Protein AF-A0A8T3WEV8-F1 (afdb_monomer_lite)

Sequence (115 aa):
MATEKKLDETAFGAIVKEITAFGEMIRTHQDEKQAAMDEFDKERERYHVGKISKKALVSSVRKVNRELKRLDNLIRKDISNLVKTNNQAKGFALKQAPRSFKVAMSGISSSSRKK

Foldseek 3Di:
DDDQPDAPVVVLVVLVVLLVVLVVQLVVLVVVLVVLVVVLVVVVVCVVVVVDDPVVNVVSVVVSVVSNVVSVVSNVVSVVVSVVSVVVSVVSVVVNPDPDDPDPPDDDPPPPDDD

Structure (mmCIF, N/CA/C/O backbone):
data_AF-A0A8T3WEV8-F1
#
_entry.id   AF-A0A8T3WEV8-F1
#
loop_
_atom_site.group_PDB
_atom_site.id
_atom_site.type_symbol
_atom_site.label_atom_id
_atom_site.label_alt_id
_atom_site.label_comp_id
_atom_site.label_asym_id
_atom_site.label_entity_id
_atom_site.label_seq_id
_atom_site.pdbx_PDB_ins_code
_atom_site.Cartn_x
_atom_site.Cartn_y
_atom_site.Cartn_z
_atom_site.occupancy
_atom_site.B_iso_or_equiv
_atom_site.auth_seq_id
_atom_site.auth_comp_id
_atom_site.auth_asym_id
_atom_site.auth_atom_id
_atom_site.pdbx_PDB_model_num
ATOM 1 N N . MET A 1 1 ? 30.410 0.443 -41.098 1.00 38.81 1 MET A N 1
ATOM 2 C CA . MET A 1 1 ? 30.425 1.043 -39.749 1.00 38.81 1 MET A CA 1
ATOM 3 C C . MET A 1 1 ? 29.096 0.727 -39.090 1.00 38.81 1 MET A C 1
ATOM 5 O O . MET A 1 1 ? 28.071 1.048 -39.676 1.00 38.81 1 MET A O 1
ATOM 9 N N . ALA A 1 2 ? 29.094 0.006 -37.969 1.00 42.91 2 ALA A N 1
ATOM 10 C CA . ALA A 1 2 ? 27.865 -0.244 -37.224 1.00 42.91 2 ALA A CA 1
ATOM 11 C C . ALA A 1 2 ? 27.454 1.072 -36.556 1.00 42.91 2 ALA A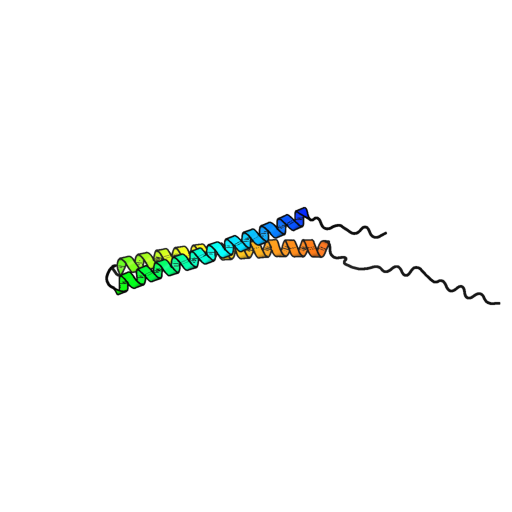 C 1
ATOM 13 O O . ALA A 1 2 ? 28.196 1.603 -35.737 1.00 42.91 2 ALA A O 1
ATOM 14 N N . THR A 1 3 ? 26.317 1.637 -36.951 1.00 50.53 3 THR A N 1
ATOM 15 C CA . THR A 1 3 ? 25.705 2.742 -36.220 1.00 50.53 3 THR A CA 1
ATOM 16 C C . THR A 1 3 ? 25.215 2.186 -34.890 1.00 50.53 3 THR A C 1
ATOM 18 O O . THR A 1 3 ? 24.227 1.453 -34.837 1.00 50.53 3 THR A O 1
ATOM 21 N N . GLU A 1 4 ? 25.946 2.474 -33.813 1.00 56.78 4 GLU A N 1
ATOM 22 C CA . GLU A 1 4 ? 25.479 2.211 -32.455 1.00 56.78 4 GLU A CA 1
ATOM 23 C C . GLU A 1 4 ? 24.113 2.882 -32.286 1.00 56.78 4 GLU A C 1
ATOM 25 O O . GLU A 1 4 ? 23.984 4.106 -32.370 1.00 56.78 4 GLU A O 1
ATOM 30 N N . LYS A 1 5 ? 23.059 2.080 -32.100 1.00 59.03 5 LYS A N 1
ATOM 31 C CA . LYS A 1 5 ? 21.760 2.612 -31.693 1.00 59.03 5 LYS A CA 1
ATOM 32 C C . LYS A 1 5 ? 21.929 3.157 -30.280 1.00 59.03 5 LYS A C 1
ATOM 34 O O . LYS A 1 5 ? 21.949 2.382 -29.329 1.00 59.03 5 LYS A O 1
ATOM 39 N N . LYS A 1 6 ? 22.077 4.477 -30.161 1.00 65.00 6 LYS A N 1
ATOM 40 C CA . LYS A 1 6 ? 22.070 5.160 -28.867 1.00 65.00 6 LYS A CA 1
ATOM 41 C C . LYS A 1 6 ? 20.738 4.895 -28.163 1.00 65.00 6 LYS A C 1
ATOM 43 O O . LYS A 1 6 ? 19.683 4.900 -28.801 1.00 65.00 6 LYS A O 1
ATOM 48 N N . LEU A 1 7 ? 20.820 4.619 -26.866 1.00 68.88 7 LEU A N 1
ATOM 49 C CA . LEU A 1 7 ? 19.670 4.426 -25.992 1.00 68.88 7 LEU A CA 1
ATOM 50 C C . LEU A 1 7 ? 18.842 5.718 -25.971 1.00 68.88 7 LEU A C 1
ATOM 52 O O . LEU A 1 7 ? 19.396 6.806 -25.835 1.00 68.88 7 LEU A O 1
ATOM 56 N N . ASP A 1 8 ? 17.522 5.613 -26.126 1.00 81.00 8 ASP A N 1
ATOM 57 C CA . ASP A 1 8 ? 16.631 6.749 -25.871 1.00 81.00 8 ASP A CA 1
ATOM 58 C C . ASP A 1 8 ? 16.517 6.956 -24.352 1.00 81.00 8 ASP A C 1
ATOM 60 O O . ASP A 1 8 ? 15.715 6.328 -23.655 1.00 81.00 8 ASP A O 1
ATOM 64 N N . GLU A 1 9 ? 17.404 7.808 -23.841 1.00 79.94 9 GLU A N 1
ATOM 65 C CA . GLU A 1 9 ? 17.562 8.128 -22.419 1.00 79.94 9 GLU A CA 1
ATOM 66 C C . GLU A 1 9 ? 16.312 8.775 -21.822 1.00 79.94 9 GLU A C 1
ATOM 68 O O . GLU A 1 9 ? 16.023 8.586 -20.640 1.00 79.94 9 GLU A O 1
ATOM 73 N N . THR A 1 10 ? 15.530 9.489 -22.636 1.00 85.38 10 THR A N 1
ATOM 74 C CA . THR A 1 10 ? 14.315 10.167 -22.173 1.00 85.38 10 THR A CA 1
ATOM 75 C C . THR A 1 10 ? 13.209 9.149 -21.930 1.00 85.38 10 THR A C 1
ATOM 77 O O . THR A 1 10 ? 12.593 9.145 -20.860 1.00 85.38 10 THR A O 1
ATOM 80 N N . ALA A 1 11 ? 13.001 8.235 -22.883 1.00 82.94 11 ALA A N 1
ATOM 81 C CA . ALA A 1 11 ? 12.047 7.142 -22.731 1.00 82.94 11 ALA A CA 1
ATOM 82 C C . AL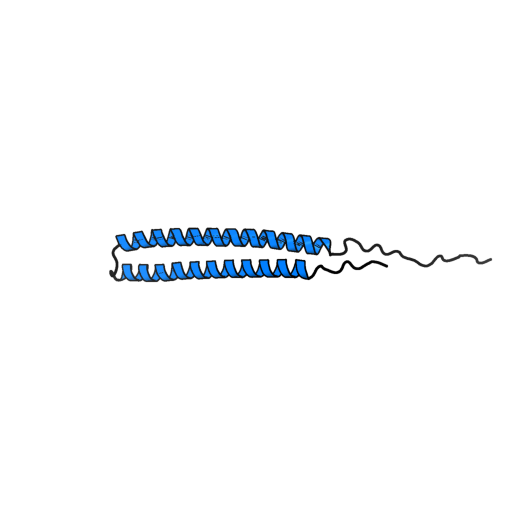A A 1 11 ? 12.430 6.212 -21.569 1.00 82.94 11 ALA A C 1
ATOM 84 O O . ALA A 1 11 ? 11.573 5.830 -20.771 1.00 82.94 11 ALA A O 1
ATOM 85 N N . PHE A 1 12 ? 13.718 5.888 -21.421 1.00 83.06 12 PHE A N 1
ATOM 86 C CA . PHE A 1 12 ? 14.192 5.081 -20.298 1.00 83.06 12 PHE A CA 1
ATOM 87 C C . PHE A 1 12 ? 14.013 5.796 -18.951 1.00 83.06 12 PHE A C 1
ATOM 89 O O . PHE A 1 12 ? 13.519 5.200 -17.993 1.00 83.06 12 PHE A O 1
ATOM 96 N N . GLY A 1 13 ? 14.347 7.087 -18.882 1.00 87.00 13 GLY A N 1
ATOM 97 C CA . GLY A 1 13 ? 14.170 7.898 -17.681 1.00 87.00 13 GLY A CA 1
ATOM 98 C C . GLY A 1 13 ? 12.710 7.998 -17.232 1.00 87.00 13 GLY A C 1
ATOM 99 O O . GLY A 1 13 ? 12.440 7.958 -16.032 1.00 87.00 13 GLY A O 1
ATOM 100 N N . ALA A 1 14 ? 11.760 8.072 -18.169 1.00 89.25 14 ALA A N 1
ATOM 101 C CA . ALA A 1 14 ? 10.330 8.048 -17.856 1.00 89.25 14 ALA A CA 1
ATOM 102 C C . ALA A 1 14 ? 9.903 6.717 -17.212 1.00 89.25 14 ALA A C 1
ATOM 104 O O . ALA A 1 14 ? 9.251 6.720 -16.170 1.00 89.25 14 ALA A O 1
ATOM 105 N N . ILE A 1 15 ? 10.350 5.588 -17.771 1.00 88.94 15 ILE A N 1
ATOM 106 C CA . ILE A 1 15 ? 10.060 4.247 -17.241 1.00 88.94 15 ILE A CA 1
ATOM 107 C C . ILE A 1 15 ? 10.616 4.081 -15.819 1.00 88.94 15 ILE A C 1
ATOM 109 O O . ILE A 1 15 ? 9.932 3.555 -14.943 1.00 88.94 15 ILE A O 1
ATOM 113 N N . VAL A 1 16 ? 11.844 4.545 -15.565 1.00 89.81 16 VAL A N 1
ATOM 114 C CA . VAL A 1 16 ? 12.452 4.478 -14.225 1.00 89.81 16 VAL A CA 1
ATOM 115 C C . VAL A 1 16 ? 11.667 5.324 -13.222 1.00 89.81 16 VAL A C 1
ATOM 117 O O . VAL A 1 16 ? 11.400 4.858 -12.117 1.00 89.81 16 VAL A O 1
ATOM 120 N N . LYS A 1 17 ? 11.242 6.535 -13.606 1.00 94.25 17 LYS A N 1
ATOM 121 C CA . LYS A 1 17 ? 10.405 7.392 -12.751 1.00 94.25 17 LYS A CA 1
ATOM 122 C C . LYS A 1 17 ? 9.076 6.729 -12.396 1.00 94.25 17 LYS A C 1
ATOM 124 O O . LYS A 1 17 ? 8.679 6.775 -11.237 1.00 94.25 17 LYS A O 1
ATOM 129 N N . GLU A 1 18 ? 8.414 6.090 -13.359 1.00 93.00 18 GLU A N 1
ATOM 130 C CA . GLU A 1 18 ? 7.172 5.352 -13.101 1.00 93.00 18 GLU A CA 1
ATOM 131 C C . GLU A 1 18 ? 7.384 4.170 -12.148 1.00 93.00 18 GLU A C 1
ATOM 133 O O . GLU A 1 18 ? 6.585 3.963 -11.237 1.00 93.00 18 GLU A O 1
ATOM 138 N N . ILE A 1 19 ? 8.476 3.415 -12.314 1.00 92.81 19 ILE A N 1
ATOM 139 C CA . ILE A 1 19 ? 8.841 2.319 -11.405 1.00 92.81 19 ILE A CA 1
ATOM 140 C C . ILE A 1 19 ? 9.019 2.838 -9.974 1.00 92.81 19 ILE A C 1
ATOM 142 O O . ILE A 1 19 ? 8.458 2.254 -9.044 1.00 92.81 19 ILE A O 1
ATOM 146 N N . THR A 1 20 ? 9.759 3.936 -9.799 1.00 94.62 20 THR A N 1
ATOM 147 C CA . THR A 1 20 ? 9.957 4.563 -8.485 1.00 94.62 20 THR A CA 1
ATOM 148 C C . THR A 1 20 ? 8.631 5.019 -7.887 1.00 94.62 20 THR A C 1
ATOM 150 O O . THR A 1 20 ? 8.344 4.679 -6.743 1.00 94.62 20 THR A O 1
ATOM 153 N N . ALA A 1 21 ? 7.785 5.694 -8.672 1.00 95.94 21 ALA A N 1
ATOM 154 C CA . ALA A 1 21 ? 6.481 6.163 -8.214 1.00 95.94 21 ALA A CA 1
ATOM 155 C C . ALA A 1 21 ? 5.586 5.006 -7.736 1.00 95.94 21 ALA A C 1
ATOM 157 O O . ALA A 1 21 ? 5.000 5.086 -6.659 1.00 95.94 21 ALA A O 1
ATOM 158 N N . PHE A 1 22 ? 5.512 3.893 -8.477 1.00 94.62 22 PHE A N 1
ATOM 159 C CA . PHE A 1 22 ? 4.759 2.721 -8.013 1.00 94.62 22 PHE A CA 1
ATOM 160 C C . PHE A 1 22 ? 5.362 2.101 -6.748 1.00 94.62 22 PHE A C 1
ATOM 162 O O . PHE A 1 22 ? 4.615 1.664 -5.874 1.00 94.62 22 PHE A O 1
ATOM 169 N N . GLY A 1 23 ? 6.692 2.072 -6.625 1.00 94.38 23 GLY A N 1
ATOM 170 C CA . GLY A 1 23 ? 7.371 1.610 -5.414 1.00 94.38 23 GLY A CA 1
ATOM 171 C C . GLY A 1 23 ? 7.027 2.454 -4.183 1.00 94.38 23 GLY A C 1
ATOM 172 O O . GLY A 1 23 ? 6.728 1.902 -3.124 1.00 94.38 23 GLY A O 1
ATOM 173 N N . GLU A 1 24 ? 7.011 3.778 -4.335 1.00 96.81 24 GLU A N 1
ATOM 174 C CA . GLU A 1 24 ? 6.610 4.717 -3.282 1.00 96.81 24 GLU A CA 1
ATOM 175 C C . GLU A 1 24 ? 5.144 4.527 -2.888 1.00 96.81 24 GLU A C 1
ATOM 177 O O . GLU A 1 24 ? 4.858 4.372 -1.705 1.00 96.81 24 GLU A O 1
ATOM 182 N N . MET A 1 25 ? 4.230 4.421 -3.859 1.00 96.50 25 MET A N 1
ATOM 183 C CA . MET A 1 25 ? 2.807 4.169 -3.592 1.00 96.50 25 MET A CA 1
ATOM 184 C C . MET A 1 25 ? 2.580 2.859 -2.826 1.00 96.50 25 MET A C 1
ATOM 186 O O . MET A 1 25 ? 1.816 2.827 -1.862 1.00 96.50 25 MET A O 1
ATOM 190 N N . ILE A 1 26 ? 3.271 1.777 -3.211 1.00 96.94 26 ILE A N 1
ATOM 191 C CA . ILE A 1 26 ? 3.197 0.493 -2.497 1.00 96.94 26 ILE A CA 1
ATOM 192 C C . ILE A 1 26 ? 3.648 0.665 -1.047 1.00 96.94 26 ILE A C 1
ATOM 194 O O . ILE A 1 26 ? 2.970 0.176 -0.142 1.00 96.94 26 ILE A O 1
ATOM 198 N N . ARG A 1 27 ? 4.767 1.362 -0.822 1.00 97.69 27 ARG A N 1
ATOM 199 C CA . ARG A 1 27 ? 5.289 1.620 0.523 1.00 97.69 27 ARG A CA 1
ATOM 200 C C . ARG A 1 27 ? 4.306 2.444 1.352 1.00 97.69 27 ARG A C 1
ATOM 202 O O . ARG A 1 27 ? 3.979 2.039 2.460 1.00 97.69 27 ARG A O 1
ATOM 209 N N . THR A 1 28 ? 3.772 3.534 0.803 1.00 98.00 28 THR A N 1
ATOM 210 C CA . THR A 1 28 ? 2.780 4.373 1.488 1.00 98.00 28 THR A CA 1
ATOM 211 C C . THR A 1 28 ? 1.546 3.570 1.893 1.00 98.00 28 THR A C 1
ATOM 213 O O . THR A 1 28 ? 1.133 3.624 3.047 1.00 98.00 28 THR A O 1
ATOM 216 N N . HIS A 1 29 ? 0.991 2.751 0.997 1.00 97.31 29 HIS A N 1
ATOM 217 C CA . HIS A 1 29 ? -0.160 1.912 1.338 1.00 97.31 29 HIS A CA 1
ATOM 218 C C . HIS A 1 29 ? 0.169 0.836 2.393 1.00 97.31 29 HIS A C 1
ATOM 220 O O . HIS A 1 29 ? -0.708 0.447 3.167 1.00 97.31 29 HIS A O 1
ATOM 226 N N . GLN A 1 30 ? 1.410 0.334 2.443 1.00 97.12 30 GLN A N 1
ATOM 227 C CA . GLN A 1 30 ? 1.861 -0.573 3.506 1.00 97.12 30 GLN A CA 1
ATOM 228 C C . GLN A 1 30 ? 1.962 0.140 4.858 1.00 97.12 30 GLN A C 1
ATOM 230 O O . GLN A 1 30 ? 1.506 -0.412 5.860 1.00 97.12 30 GLN A O 1
ATOM 235 N N . ASP A 1 31 ? 2.483 1.367 4.878 1.00 97.75 31 ASP A N 1
ATOM 236 C CA . ASP A 1 31 ? 2.555 2.196 6.084 1.00 97.75 31 ASP A CA 1
ATOM 237 C C . ASP A 1 31 ? 1.141 2.524 6.605 1.00 97.75 31 ASP A C 1
ATOM 239 O O . ASP A 1 31 ? 0.863 2.373 7.795 1.00 97.75 31 ASP A O 1
ATOM 243 N N . GLU A 1 32 ? 0.201 2.866 5.714 1.00 97.19 32 GLU A N 1
ATOM 244 C CA . GLU A 1 32 ? -1.219 3.063 6.054 1.00 97.19 32 GLU A CA 1
ATOM 245 C C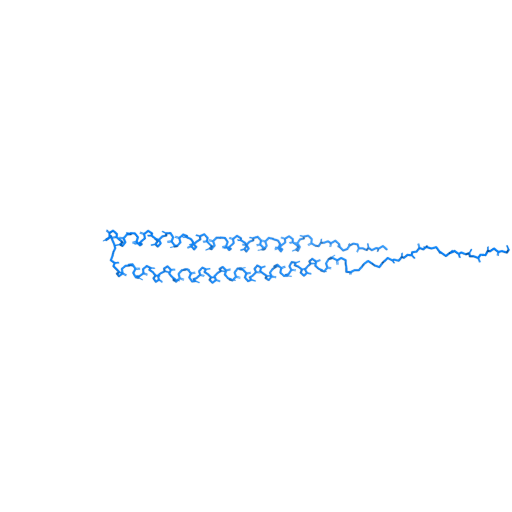 . GLU A 1 32 ? -1.854 1.794 6.639 1.00 97.19 32 GLU A C 1
ATOM 247 O O . GLU A 1 32 ? -2.622 1.852 7.604 1.00 97.19 32 GLU A O 1
ATOM 252 N N . LYS A 1 33 ? -1.514 0.625 6.083 1.00 96.44 33 LYS A N 1
ATOM 253 C CA . LYS A 1 33 ? -2.009 -0.664 6.576 1.00 96.44 33 LYS A CA 1
ATOM 254 C C . LYS A 1 33 ? -1.511 -0.942 7.992 1.00 96.44 33 LYS A C 1
ATOM 256 O O . LYS A 1 33 ? -2.295 -1.399 8.823 1.00 96.44 33 LYS A O 1
ATOM 261 N N . GLN A 1 34 ? -0.238 -0.659 8.266 1.00 96.44 34 GLN A N 1
ATOM 262 C CA . GLN A 1 34 ? 0.331 -0.808 9.602 1.00 96.44 34 GLN A CA 1
ATOM 263 C C . GLN A 1 34 ? -0.322 0.168 10.586 1.00 96.44 34 GLN A C 1
ATOM 265 O O . GLN A 1 34 ? -0.760 -0.251 11.653 1.00 96.44 34 GLN A O 1
ATOM 270 N N . ALA A 1 35 ? -0.505 1.430 10.194 1.00 96.81 35 ALA A N 1
ATOM 271 C CA . ALA A 1 35 ? -1.166 2.428 11.030 1.00 96.81 35 ALA A CA 1
ATOM 272 C C . ALA A 1 35 ? -2.606 2.028 11.406 1.00 96.81 35 ALA A C 1
ATOM 274 O O . ALA A 1 35 ? -3.005 2.176 12.562 1.00 96.81 35 ALA A O 1
ATOM 275 N N . ALA A 1 36 ? -3.374 1.466 10.464 1.00 96.44 36 ALA A N 1
ATOM 276 C CA . ALA A 1 36 ? -4.725 0.966 10.732 1.00 96.44 36 ALA A CA 1
ATOM 277 C C . ALA A 1 36 ? -4.737 -0.203 11.737 1.00 96.44 36 ALA A C 1
ATOM 279 O O . ALA A 1 36 ? -5.651 -0.308 12.559 1.00 96.44 36 ALA A O 1
ATOM 280 N N . MET A 1 37 ? -3.724 -1.076 11.691 1.00 96.69 37 MET A N 1
ATOM 281 C CA . MET A 1 37 ? -3.552 -2.158 12.667 1.00 96.69 37 MET A CA 1
ATOM 282 C C . MET A 1 37 ? -3.170 -1.613 14.047 1.00 96.69 37 MET A C 1
ATOM 284 O O . MET A 1 37 ? -3.772 -2.010 15.043 1.00 96.69 37 MET A O 1
ATOM 288 N N . ASP A 1 38 ? -2.245 -0.654 14.102 1.00 97.00 38 ASP A N 1
ATOM 289 C CA . ASP A 1 38 ? -1.798 -0.031 15.351 1.00 97.00 38 ASP A CA 1
ATOM 290 C C . ASP A 1 38 ? -2.938 0.731 16.049 1.00 97.00 38 ASP A C 1
ATOM 292 O O . ASP A 1 38 ? -3.055 0.733 17.278 1.00 97.00 38 ASP A O 1
ATOM 296 N N . GLU A 1 39 ? -3.805 1.394 15.278 1.00 94.44 39 GLU A N 1
ATOM 297 C CA . GLU A 1 39 ? -5.006 2.044 15.805 1.00 94.44 39 GLU A CA 1
ATOM 298 C C . GLU A 1 39 ? -6.006 1.019 16.354 1.00 94.44 39 GLU A C 1
ATOM 300 O O . GLU A 1 39 ? -6.544 1.201 17.452 1.00 94.44 39 GLU A O 1
ATOM 305 N N . PHE A 1 40 ? -6.207 -0.091 15.642 1.00 96.12 40 PHE A N 1
ATOM 306 C CA . PHE A 1 40 ? -7.078 -1.164 16.108 1.00 96.12 40 PHE A CA 1
ATOM 307 C C . PHE A 1 40 ? -6.570 -1.811 17.400 1.00 96.12 40 PHE A C 1
ATOM 309 O O . PHE A 1 40 ? -7.364 -2.076 18.305 1.00 96.12 40 PHE A O 1
ATOM 316 N N . ASP A 1 41 ? -5.260 -2.017 17.533 1.00 96.25 41 ASP A N 1
ATOM 317 C CA . ASP A 1 41 ? -4.669 -2.556 18.757 1.00 96.25 41 ASP A CA 1
ATOM 318 C C . ASP A 1 41 ? -4.924 -1.636 19.956 1.00 96.25 41 ASP A C 1
ATOM 320 O O . ASP A 1 41 ? -5.319 -2.110 21.023 1.00 96.25 41 ASP A O 1
ATOM 324 N N . LYS A 1 42 ? -4.840 -0.310 19.780 1.00 94.81 42 LYS A N 1
ATOM 325 C CA . LYS A 1 42 ? -5.228 0.647 20.835 1.00 94.81 42 LYS A CA 1
ATOM 326 C C . LYS A 1 42 ? -6.695 0.492 21.232 1.00 94.81 42 LYS A C 1
ATOM 328 O O . LYS A 1 42 ? -7.025 0.565 22.417 1.00 94.81 42 LYS A O 1
ATOM 333 N N . GLU A 1 43 ? -7.599 0.286 20.278 1.00 93.56 43 GLU A N 1
ATOM 334 C CA . GLU A 1 43 ? -9.015 0.064 20.583 1.00 93.56 43 GLU A CA 1
ATOM 335 C C . GLU A 1 43 ? -9.280 -1.286 21.256 1.00 93.56 43 GLU A C 1
ATOM 337 O O . GLU A 1 43 ? -10.111 -1.362 22.167 1.00 93.56 43 GLU A O 1
ATOM 342 N N . ARG A 1 44 ? -8.546 -2.333 20.873 1.00 95.25 44 ARG A N 1
ATOM 343 C CA . ARG A 1 44 ? -8.573 -3.634 21.546 1.00 95.25 44 ARG A CA 1
ATOM 344 C C . ARG A 1 44 ? -8.170 -3.494 23.012 1.00 95.25 44 ARG A C 1
ATOM 346 O O . ARG A 1 44 ? -8.885 -3.992 23.881 1.00 95.25 44 ARG A O 1
ATOM 353 N N . GLU A 1 45 ? -7.099 -2.755 23.297 1.00 95.94 45 GLU A N 1
ATOM 354 C CA . GLU A 1 45 ? -6.681 -2.476 24.674 1.00 95.94 45 GLU A CA 1
ATOM 355 C C . GLU A 1 45 ? -7.743 -1.670 25.430 1.00 95.94 45 GLU A C 1
ATOM 357 O O . GLU A 1 45 ? -8.089 -2.007 26.561 1.00 95.94 45 GLU A O 1
ATOM 362 N N . ARG A 1 46 ? -8.359 -0.662 24.793 1.00 94.81 46 ARG A N 1
ATOM 363 C CA . ARG A 1 46 ? -9.486 0.081 25.390 1.00 94.81 46 ARG A CA 1
ATOM 364 C C . ARG A 1 46 ? -10.666 -0.824 25.736 1.00 94.81 46 ARG A C 1
ATOM 366 O O . ARG A 1 46 ? -11.317 -0.581 26.750 1.00 94.81 46 ARG A O 1
ATOM 373 N N . TYR A 1 47 ? -10.965 -1.836 24.925 1.00 95.31 47 TYR A N 1
ATOM 374 C CA . TYR A 1 47 ? -11.998 -2.819 25.254 1.00 95.31 47 TYR A CA 1
ATOM 375 C C . TYR A 1 47 ? -11.580 -3.683 26.442 1.00 95.31 47 TYR A C 1
ATOM 377 O O . TYR A 1 47 ? -12.387 -3.902 27.343 1.00 95.31 47 TYR A O 1
ATOM 385 N N . HIS A 1 48 ? -10.322 -4.124 26.469 1.00 94.56 48 HIS A N 1
ATOM 386 C CA . HIS A 1 48 ? -9.795 -4.963 27.539 1.00 94.56 48 HIS A CA 1
ATOM 387 C C . HIS A 1 48 ? -9.859 -4.270 28.907 1.00 94.56 48 HIS A C 1
ATOM 389 O O . HIS A 1 48 ? -10.301 -4.872 29.881 1.00 94.56 48 HIS A O 1
ATOM 395 N N . VAL A 1 49 ? -9.541 -2.972 28.964 1.00 96.62 49 VAL A N 1
ATOM 396 C CA . VAL A 1 49 ? -9.685 -2.158 30.187 1.00 96.62 49 VAL A CA 1
ATOM 397 C C . VAL A 1 49 ? -11.118 -1.657 30.437 1.00 96.62 49 VAL A C 1
ATOM 399 O O . VAL A 1 49 ? -11.330 -0.779 31.270 1.00 96.62 49 VAL A O 1
ATOM 402 N N . GLY A 1 50 ? -12.111 -2.149 29.687 1.00 94.81 50 GLY A N 1
ATOM 403 C CA . GLY A 1 50 ? -13.527 -1.813 29.867 1.00 94.81 50 GLY A CA 1
ATOM 404 C C . GLY A 1 50 ? -13.933 -0.395 29.441 1.00 94.81 50 GLY A C 1
ATOM 405 O O . GLY A 1 50 ? -15.054 0.026 29.713 1.00 94.81 50 GLY A O 1
ATOM 406 N N . LYS A 1 51 ? -13.063 0.356 28.749 1.00 95.44 51 LYS A N 1
ATOM 407 C CA . LYS A 1 51 ? -13.331 1.737 28.294 1.00 95.44 51 LYS A CA 1
ATOM 408 C C . LYS A 1 51 ? -14.269 1.818 27.087 1.00 95.44 51 LYS A C 1
ATOM 410 O O . LYS A 1 51 ? -14.763 2.903 26.785 1.00 95.44 51 LYS A O 1
ATOM 415 N N . ILE A 1 52 ? -14.480 0.719 26.363 1.00 94.56 52 ILE A N 1
ATOM 416 C CA . ILE A 1 52 ? -15.443 0.640 25.257 1.00 94.56 52 ILE A CA 1
ATOM 417 C C . ILE A 1 52 ? -16.288 -0.629 25.361 1.00 94.56 52 ILE A C 1
ATOM 419 O O . ILE A 1 52 ? -15.861 -1.641 25.909 1.00 94.56 52 ILE A O 1
ATOM 423 N N . SER A 1 53 ? -17.495 -0.586 24.799 1.00 95.62 53 SER A N 1
ATOM 424 C CA . SER A 1 53 ? -18.393 -1.743 24.776 1.00 95.62 53 SER A CA 1
ATOM 425 C C . SER A 1 53 ? -18.002 -2.759 23.698 1.00 95.62 53 SER A C 1
ATOM 427 O O . SER A 1 53 ? -17.410 -2.417 22.672 1.00 95.62 53 SER A O 1
ATOM 429 N N . LYS A 1 54 ? -18.447 -4.012 23.860 1.00 94.62 54 LYS A N 1
ATOM 430 C CA . LYS A 1 54 ? -18.293 -5.061 22.835 1.00 94.62 54 LYS A CA 1
ATOM 431 C C . LYS A 1 54 ? -18.898 -4.647 21.489 1.00 94.62 54 LYS A C 1
ATOM 433 O O . LYS A 1 54 ? -18.335 -4.938 20.439 1.00 94.62 54 LYS A O 1
ATOM 438 N N . LYS A 1 55 ? -20.029 -3.931 21.506 1.00 95.38 55 LYS A N 1
ATOM 439 C CA . LYS A 1 55 ? -20.682 -3.414 20.291 1.00 95.38 55 LYS A CA 1
ATOM 440 C C . LYS A 1 55 ? -19.800 -2.390 19.567 1.00 95.38 55 LYS A C 1
ATOM 442 O O . LYS A 1 55 ? -19.730 -2.424 18.339 1.00 95.38 55 LYS A O 1
ATOM 447 N 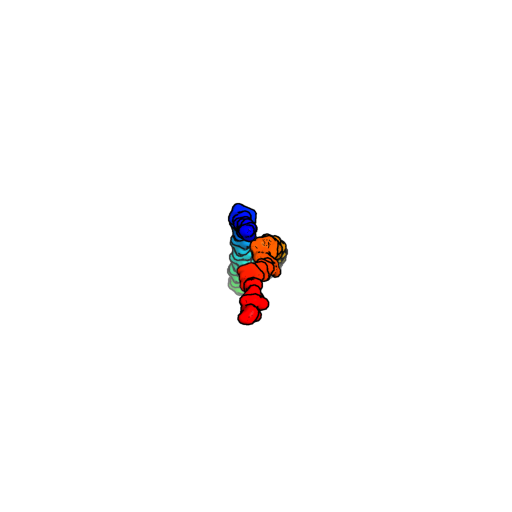N . ALA A 1 56 ? -19.119 -1.516 20.312 1.00 93.56 56 ALA A N 1
ATOM 448 C CA . ALA A 1 56 ? -18.165 -0.566 19.746 1.00 93.56 56 ALA A CA 1
ATOM 449 C C . ALA A 1 56 ? -16.965 -1.292 19.115 1.00 93.56 56 ALA A C 1
ATOM 451 O O . ALA A 1 56 ? -16.656 -1.031 17.953 1.00 93.56 56 ALA A O 1
ATOM 452 N N . LEU A 1 57 ? -16.386 -2.279 19.812 1.00 94.50 57 LEU A N 1
ATOM 453 C CA . LEU A 1 57 ? -15.286 -3.090 19.278 1.00 94.50 57 LEU A CA 1
ATOM 454 C C . LEU A 1 57 ? -15.681 -3.825 17.986 1.00 94.50 57 LEU A C 1
ATOM 456 O O . LEU A 1 57 ? -14.957 -3.780 16.998 1.00 94.50 57 LEU A O 1
ATOM 460 N N . VAL A 1 58 ? -16.861 -4.452 17.942 1.00 95.31 58 VAL A N 1
ATOM 461 C CA . VAL A 1 58 ? -17.354 -5.139 16.730 1.00 95.31 58 VAL A CA 1
ATOM 462 C C . VAL A 1 58 ? -17.516 -4.170 15.554 1.00 95.31 58 VAL A C 1
ATOM 464 O O . VAL A 1 58 ? -17.223 -4.524 14.410 1.00 95.31 58 VAL A O 1
ATOM 467 N N . SER A 1 59 ? -17.985 -2.946 15.813 1.00 94.56 59 SER A N 1
ATOM 468 C CA . SER A 1 59 ? -18.082 -1.905 14.786 1.00 94.56 59 SER A CA 1
ATOM 469 C C . SER A 1 59 ? -16.703 -1.526 14.245 1.00 94.56 59 SER A C 1
ATOM 471 O O . SER A 1 59 ? -16.530 -1.445 13.028 1.00 94.56 59 SER A O 1
ATOM 473 N N . SER A 1 60 ? -15.719 -1.370 15.132 1.00 93.56 60 SER A N 1
ATOM 474 C CA . SER A 1 60 ? -14.333 -1.095 14.758 1.00 93.56 60 SER A CA 1
ATOM 475 C C . SER A 1 60 ? -13.720 -2.198 13.899 1.00 93.56 60 SER A C 1
ATOM 477 O O . SER A 1 60 ? -13.275 -1.915 12.788 1.00 93.56 60 SER A O 1
ATOM 479 N N . VAL A 1 61 ? -13.821 -3.465 14.322 1.00 95.31 61 VAL A N 1
ATOM 480 C CA . VAL A 1 61 ? -13.332 -4.620 13.544 1.00 95.31 61 VAL A CA 1
ATOM 481 C C . VAL A 1 61 ? -13.851 -4.567 12.104 1.00 95.31 61 VAL A C 1
ATOM 483 O O . VAL A 1 61 ? -13.111 -4.775 11.147 1.00 95.31 61 VAL A O 1
ATOM 486 N N . ARG A 1 62 ? -15.138 -4.243 11.918 1.00 95.50 62 ARG A N 1
ATOM 487 C CA . ARG A 1 62 ? -15.752 -4.131 10.584 1.00 95.50 62 ARG A CA 1
ATOM 488 C C . ARG A 1 62 ? -15.238 -2.945 9.768 1.00 95.50 62 ARG A C 1
ATOM 490 O O . ARG A 1 62 ? -15.315 -3.005 8.540 1.00 95.50 62 ARG A O 1
ATOM 497 N N . LYS A 1 63 ? -14.827 -1.850 10.409 1.00 95.25 63 LYS A N 1
ATOM 498 C CA . LYS A 1 63 ? -14.230 -0.688 9.736 1.00 95.25 63 LYS A CA 1
ATOM 499 C C . LYS A 1 63 ? -12.801 -1.008 9.317 1.00 95.25 63 LYS A C 1
ATOM 501 O O . LYS A 1 63 ? -12.504 -0.916 8.131 1.00 95.25 63 LYS A O 1
ATOM 506 N N . VAL A 1 64 ? -11.990 -1.498 10.251 1.00 96.56 64 VAL A N 1
ATOM 507 C CA . VAL A 1 64 ? -10.593 -1.882 10.017 1.00 96.56 64 VAL A CA 1
ATOM 508 C C . VAL A 1 64 ? -10.512 -2.945 8.926 1.00 96.56 64 VAL A C 1
ATOM 510 O O . VAL A 1 64 ? -9.821 -2.745 7.940 1.00 96.56 64 VAL A O 1
ATOM 513 N N . ASN A 1 65 ? -11.320 -4.008 8.980 1.00 96.69 65 ASN A N 1
ATOM 514 C CA . ASN A 1 65 ? -11.322 -5.030 7.924 1.00 96.69 65 ASN A CA 1
ATOM 515 C C . ASN A 1 65 ? -11.689 -4.485 6.535 1.00 96.69 65 ASN A C 1
ATOM 517 O O . ASN A 1 65 ? -11.160 -4.954 5.526 1.00 96.69 65 ASN A O 1
ATOM 521 N N . ARG A 1 66 ? -12.612 -3.516 6.457 1.00 97.19 66 ARG A N 1
ATOM 522 C CA . ARG A 1 66 ? -12.951 -2.864 5.183 1.00 97.19 66 ARG A CA 1
ATOM 523 C C . ARG A 1 66 ? -11.776 -2.053 4.657 1.00 97.19 66 ARG A C 1
ATOM 525 O O . ARG A 1 66 ? -11.494 -2.123 3.463 1.00 97.19 66 ARG A O 1
ATOM 532 N N . GLU A 1 67 ? -11.097 -1.346 5.545 1.00 96.56 67 GLU A N 1
ATOM 533 C CA . GLU A 1 67 ? -9.947 -0.524 5.202 1.00 96.56 67 GLU A CA 1
ATOM 534 C C . GLU A 1 67 ? -8.739 -1.366 4.783 1.00 96.56 67 GLU A C 1
ATOM 536 O O . GLU A 1 67 ? -8.196 -1.161 3.701 1.00 96.56 67 GLU A O 1
ATOM 541 N N . LEU A 1 68 ? -8.405 -2.413 5.540 1.00 97.00 68 LEU A N 1
ATOM 542 C CA . LEU A 1 68 ? -7.351 -3.365 5.181 1.00 97.00 68 LEU A CA 1
ATOM 543 C C . LEU A 1 68 ? -7.612 -4.005 3.813 1.00 97.00 68 LEU A C 1
ATOM 545 O O . LEU A 1 68 ? -6.702 -4.123 2.998 1.00 97.00 68 LEU A O 1
ATOM 549 N N . LYS A 1 69 ? -8.868 -4.370 3.521 1.00 97.75 69 LYS A N 1
ATOM 550 C CA . LYS A 1 69 ? -9.248 -4.911 2.209 1.00 97.75 69 LYS A CA 1
ATOM 551 C C . LYS A 1 69 ? -9.092 -3.875 1.090 1.00 97.75 69 LYS A C 1
ATOM 553 O O . LYS A 1 69 ? -8.685 -4.234 -0.014 1.00 97.75 69 LYS A O 1
ATOM 558 N N . ARG A 1 70 ? -9.432 -2.607 1.347 1.00 97.75 70 ARG A N 1
ATOM 559 C CA . ARG A 1 70 ? -9.238 -1.500 0.396 1.00 97.75 70 ARG A CA 1
ATOM 560 C C . ARG A 1 70 ? -7.751 -1.323 0.084 1.00 97.75 70 ARG A C 1
ATOM 562 O O . ARG A 1 70 ? -7.393 -1.320 -1.092 1.00 97.75 70 ARG A O 1
ATOM 569 N N . LEU A 1 71 ? -6.911 -1.246 1.114 1.00 97.31 71 LEU A N 1
ATOM 570 C CA . LEU A 1 71 ? -5.460 -1.082 0.993 1.00 97.31 71 LEU A CA 1
ATOM 571 C C . LEU A 1 71 ? -4.805 -2.269 0.283 1.00 97.31 71 LEU A C 1
ATOM 573 O O . LEU A 1 71 ? -4.023 -2.070 -0.641 1.00 97.31 71 LEU A O 1
ATOM 577 N N . ASP A 1 72 ? -5.196 -3.503 0.608 1.00 96.69 72 ASP A N 1
ATOM 578 C CA . ASP A 1 72 ? -4.685 -4.695 -0.079 1.00 96.69 72 ASP A CA 1
ATOM 579 C C . ASP A 1 72 ? -5.003 -4.689 -1.578 1.00 96.69 72 ASP A C 1
ATOM 581 O O . ASP A 1 72 ? -4.170 -5.085 -2.396 1.00 96.69 72 ASP A O 1
ATOM 585 N N . ASN A 1 73 ? -6.193 -4.222 -1.962 1.00 97.94 73 ASN A N 1
ATOM 586 C CA . ASN A 1 73 ? -6.551 -4.090 -3.372 1.00 97.94 73 ASN A CA 1
ATOM 587 C C . ASN A 1 73 ? -5.705 -3.025 -4.082 1.00 97.94 73 ASN A C 1
ATOM 589 O O . ASN A 1 73 ? -5.311 -3.241 -5.229 1.00 97.94 73 ASN A O 1
ATOM 593 N N . LEU A 1 74 ? -5.417 -1.902 -3.417 1.00 97.00 74 LEU A N 1
ATOM 594 C CA . LEU A 1 74 ? -4.554 -0.850 -3.959 1.00 97.00 74 LEU A CA 1
ATOM 595 C C . LEU A 1 74 ? -3.117 -1.344 -4.130 1.00 97.00 74 LEU A C 1
ATOM 597 O O . LEU A 1 74 ? -2.596 -1.290 -5.239 1.00 97.00 74 LEU A O 1
ATOM 601 N N . ILE A 1 75 ? -2.537 -1.962 -3.098 1.00 97.12 75 ILE A N 1
ATOM 602 C CA . ILE A 1 75 ? -1.194 -2.555 -3.155 1.00 97.12 75 ILE A CA 1
ATOM 603 C C . ILE A 1 75 ? -1.093 -3.561 -4.307 1.00 97.12 75 ILE A C 1
ATOM 605 O O . ILE A 1 75 ? -0.162 -3.508 -5.108 1.00 97.12 75 ILE A O 1
ATOM 609 N N . ARG A 1 76 ? -2.069 -4.469 -4.447 1.00 97.44 76 ARG A N 1
ATOM 610 C CA . ARG A 1 76 ? -2.081 -5.450 -5.548 1.00 97.44 76 ARG A CA 1
ATOM 611 C C . ARG A 1 76 ? -2.171 -4.785 -6.919 1.00 97.44 76 ARG A C 1
ATOM 613 O O . ARG A 1 76 ? -1.532 -5.252 -7.864 1.00 97.44 76 ARG A O 1
ATOM 620 N N . LYS A 1 77 ? -2.962 -3.717 -7.042 1.00 97.25 77 LYS A N 1
ATOM 621 C CA . LYS A 1 77 ? -3.082 -2.940 -8.279 1.00 97.25 77 LYS A CA 1
ATOM 622 C C . LYS A 1 77 ? -1.754 -2.270 -8.631 1.00 97.25 77 LYS A C 1
ATOM 624 O O . LYS A 1 77 ? -1.314 -2.394 -9.772 1.00 97.25 77 LYS A O 1
ATOM 629 N N . ASP A 1 78 ? -1.098 -1.639 -7.664 1.00 96.19 78 ASP A N 1
ATOM 630 C CA . ASP A 1 78 ? 0.181 -0.959 -7.872 1.00 96.19 78 ASP A CA 1
ATOM 631 C C . ASP A 1 78 ? 1.297 -1.953 -8.206 1.00 96.19 78 ASP A C 1
ATOM 633 O O . ASP A 1 78 ? 2.044 -1.730 -9.155 1.00 96.19 78 ASP A O 1
ATOM 637 N N . ILE A 1 79 ? 1.337 -3.116 -7.544 1.00 95.75 79 ILE A N 1
ATOM 638 C CA . ILE A 1 79 ? 2.241 -4.221 -7.905 1.00 95.75 79 ILE A CA 1
ATOM 639 C C . ILE A 1 79 ? 1.979 -4.686 -9.342 1.00 95.75 79 ILE A C 1
ATOM 641 O O . ILE A 1 79 ? 2.920 -4.890 -10.110 1.00 95.75 79 ILE A O 1
ATOM 645 N N . SER A 1 80 ? 0.713 -4.848 -9.742 1.00 97.12 80 SER A N 1
ATOM 646 C CA . SER A 1 80 ? 0.388 -5.244 -11.115 1.00 97.12 80 SER A CA 1
ATOM 647 C C . SER A 1 80 ? 0.865 -4.210 -12.138 1.00 97.12 80 SER A C 1
ATOM 649 O O . SER A 1 80 ? 1.384 -4.596 -13.188 1.00 97.12 80 SER A O 1
ATOM 651 N N . ASN A 1 81 ? 0.718 -2.919 -11.841 1.00 95.00 81 ASN A N 1
ATOM 652 C CA . ASN A 1 81 ? 1.192 -1.841 -12.704 1.00 95.00 81 ASN A CA 1
ATOM 653 C C . ASN A 1 81 ? 2.722 -1.806 -12.767 1.00 95.00 81 ASN A C 1
ATOM 655 O O . ASN A 1 81 ? 3.278 -1.798 -13.862 1.00 95.00 81 ASN A O 1
ATOM 659 N N . LEU A 1 82 ? 3.398 -1.925 -11.624 1.00 94.69 82 LEU A N 1
ATOM 660 C CA . LEU A 1 82 ? 4.851 -2.033 -11.535 1.00 94.69 82 LEU A CA 1
ATOM 661 C C . LEU A 1 82 ? 5.389 -3.186 -12.393 1.00 94.69 82 LEU A C 1
ATOM 663 O O . LEU A 1 82 ? 6.343 -3.007 -13.147 1.00 94.69 82 LEU A O 1
ATOM 667 N N . VAL A 1 83 ? 4.764 -4.367 -12.331 1.00 94.88 83 VAL A N 1
ATOM 668 C CA . VAL A 1 83 ? 5.153 -5.522 -13.159 1.00 94.88 83 VAL A CA 1
ATOM 669 C C . VAL A 1 83 ? 4.983 -5.222 -14.651 1.00 94.88 83 VAL A C 1
ATOM 671 O O . VAL A 1 83 ? 5.854 -5.583 -15.446 1.00 94.88 83 VAL A O 1
ATOM 674 N N . LYS A 1 84 ? 3.899 -4.544 -15.050 1.00 94.19 84 LYS A N 1
ATOM 675 C CA . LYS A 1 84 ? 3.682 -4.140 -16.450 1.00 94.19 84 LYS A CA 1
ATOM 676 C C . LYS A 1 84 ? 4.761 -3.166 -16.922 1.00 94.19 84 LYS A C 1
ATOM 678 O O . LYS A 1 84 ? 5.378 -3.428 -17.955 1.00 94.19 84 LYS A O 1
ATOM 683 N N . THR A 1 85 ? 5.036 -2.112 -16.155 1.00 92.94 85 THR A N 1
ATOM 684 C CA . THR A 1 85 ? 6.073 -1.120 -16.477 1.00 92.94 85 THR A CA 1
ATOM 685 C C . THR A 1 85 ? 7.464 -1.758 -16.500 1.00 92.94 85 THR A C 1
ATOM 687 O O . THR A 1 85 ? 8.240 -1.531 -17.424 1.00 92.94 85 THR A O 1
ATOM 690 N N . ASN A 1 86 ? 7.769 -2.666 -15.571 1.00 92.06 86 ASN A N 1
ATOM 691 C CA . ASN A 1 86 ? 9.021 -3.427 -15.584 1.00 92.06 86 ASN A CA 1
ATOM 692 C C . ASN A 1 86 ? 9.153 -4.317 -16.835 1.00 92.06 86 ASN A C 1
ATOM 694 O O . ASN A 1 86 ? 10.221 -4.402 -17.439 1.00 92.06 86 ASN A O 1
ATOM 698 N N . ASN A 1 87 ? 8.074 -4.968 -17.278 1.00 91.12 87 ASN A N 1
ATOM 699 C CA . ASN A 1 87 ? 8.103 -5.747 -18.519 1.00 91.12 87 ASN A CA 1
ATOM 700 C C . ASN A 1 87 ? 8.315 -4.854 -19.750 1.00 91.12 87 ASN A C 1
ATOM 702 O O . ASN A 1 87 ? 9.038 -5.246 -20.669 1.00 91.12 87 ASN A O 1
ATOM 706 N N . GLN A 1 88 ? 7.746 -3.644 -19.760 1.00 87.81 88 GLN A N 1
ATOM 707 C CA . GLN A 1 88 ? 8.031 -2.645 -20.793 1.00 87.81 88 GLN A CA 1
ATOM 708 C C . GLN A 1 88 ? 9.506 -2.225 -20.765 1.00 87.81 88 GLN A C 1
ATOM 710 O O . GLN A 1 88 ? 10.143 -2.214 -21.819 1.00 87.81 88 GLN A O 1
ATOM 715 N N . ALA A 1 89 ? 10.072 -1.988 -19.577 1.00 87.06 89 ALA A N 1
ATOM 716 C CA . ALA A 1 89 ? 11.490 -1.682 -19.386 1.00 87.06 89 ALA A CA 1
ATOM 717 C C . ALA A 1 89 ? 12.394 -2.784 -19.962 1.00 87.06 89 ALA A C 1
ATOM 719 O O . ALA A 1 89 ? 13.303 -2.512 -20.748 1.00 87.06 89 ALA A O 1
ATOM 720 N N . LYS A 1 90 ? 12.101 -4.052 -19.644 1.00 86.31 90 LYS A N 1
ATOM 721 C CA . LYS A 1 90 ? 12.819 -5.216 -20.191 1.00 86.31 90 LYS A CA 1
ATOM 722 C C . LYS A 1 90 ? 12.704 -5.291 -21.711 1.00 86.31 90 LYS A C 1
ATOM 724 O O . LYS A 1 90 ? 13.701 -5.519 -22.391 1.00 86.31 90 LYS A O 1
ATOM 729 N N . GLY A 1 91 ? 11.506 -5.079 -22.256 1.00 85.44 91 GLY A N 1
ATOM 730 C CA . GLY A 1 91 ? 11.281 -5.054 -23.700 1.00 85.44 91 GLY A CA 1
ATOM 731 C C . GLY A 1 91 ? 12.065 -3.940 -24.399 1.00 85.44 91 GLY A C 1
ATOM 732 O O . GLY A 1 91 ? 12.603 -4.154 -25.485 1.00 85.44 91 GLY A O 1
ATOM 733 N N . PHE A 1 92 ? 12.166 -2.772 -23.768 1.00 82.88 92 PHE A N 1
ATOM 734 C CA . PHE A 1 92 ? 12.971 -1.653 -24.246 1.00 82.88 92 PHE A CA 1
ATOM 735 C C . PHE A 1 92 ? 14.468 -1.993 -24.238 1.00 82.88 92 PHE A C 1
ATOM 737 O O . PHE A 1 92 ? 15.123 -1.862 -25.271 1.00 82.88 92 PHE A O 1
ATOM 744 N N . ALA A 1 93 ? 14.984 -2.548 -23.137 1.00 78.88 93 ALA A N 1
ATOM 745 C CA . ALA A 1 93 ? 16.376 -2.988 -23.031 1.00 78.88 93 ALA A CA 1
ATOM 746 C C . ALA A 1 93 ? 16.734 -4.067 -24.075 1.00 78.88 93 ALA A C 1
ATOM 748 O O . ALA A 1 93 ? 17.742 -3.958 -24.771 1.00 78.88 93 ALA A O 1
ATOM 749 N N . LEU A 1 94 ? 15.874 -5.074 -24.271 1.00 77.44 94 LEU A N 1
ATOM 750 C CA . LEU A 1 94 ? 16.078 -6.143 -25.263 1.00 77.44 94 LEU A CA 1
ATOM 751 C C . LEU A 1 94 ? 16.068 -5.651 -26.719 1.00 77.44 94 LEU A C 1
ATOM 753 O O . LEU A 1 94 ? 16.650 -6.298 -27.592 1.00 77.44 94 LEU A O 1
ATOM 757 N N . LYS A 1 95 ? 15.377 -4.544 -27.013 1.00 77.38 95 LYS A N 1
ATOM 758 C CA . LYS A 1 95 ? 15.393 -3.915 -28.346 1.00 77.38 95 LYS A CA 1
ATOM 759 C C . LYS A 1 95 ? 16.694 -3.161 -28.618 1.00 77.38 95 LYS A C 1
ATOM 761 O O . LYS A 1 95 ? 17.011 -2.932 -29.785 1.00 77.38 95 LYS A O 1
ATOM 766 N N . GLN A 1 96 ? 17.406 -2.769 -27.568 1.00 71.88 96 GLN A N 1
ATOM 767 C CA . GLN A 1 96 ? 18.639 -1.993 -27.660 1.00 71.88 96 GLN A CA 1
ATOM 768 C C . GLN A 1 96 ? 19.898 -2.846 -27.486 1.00 71.88 96 GLN A C 1
ATOM 770 O O . GLN A 1 96 ? 20.948 -2.483 -28.006 1.00 71.88 96 GLN A O 1
ATOM 775 N N . ALA A 1 97 ? 19.794 -4.012 -26.845 1.00 63.81 97 ALA A N 1
ATOM 776 C CA . ALA A 1 97 ? 20.881 -4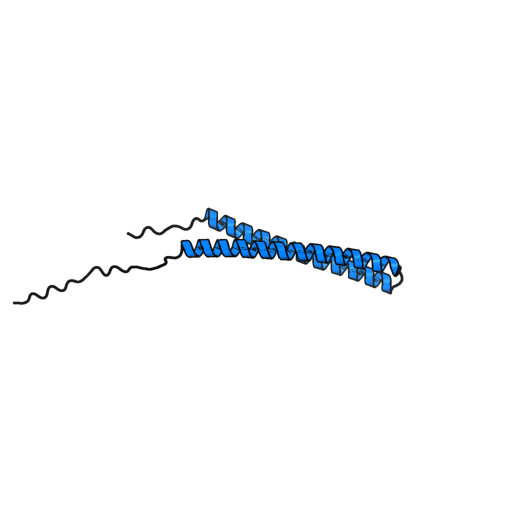.981 -26.800 1.00 63.81 97 ALA A CA 1
ATOM 777 C C . ALA A 1 97 ? 21.230 -5.494 -28.221 1.00 63.81 97 ALA A C 1
ATOM 779 O O . ALA A 1 97 ? 20.327 -5.910 -28.963 1.00 63.81 97 ALA A O 1
ATOM 780 N N . PRO A 1 98 ? 22.517 -5.509 -28.625 1.00 61.84 98 PRO A N 1
ATOM 781 C CA . PRO A 1 98 ? 22.921 -6.096 -29.896 1.00 61.84 98 PRO A CA 1
ATOM 782 C C . PRO A 1 98 ? 22.591 -7.595 -29.907 1.00 61.84 98 PRO A C 1
ATOM 784 O O . PRO A 1 98 ? 23.100 -8.362 -29.097 1.00 61.84 98 PRO A O 1
ATOM 787 N N . ARG A 1 99 ? 21.724 -8.024 -30.835 1.00 62.22 99 ARG A N 1
ATOM 788 C CA . ARG A 1 99 ? 21.245 -9.420 -30.921 1.00 62.22 99 ARG A CA 1
ATOM 789 C C . ARG A 1 99 ? 22.261 -10.393 -31.520 1.00 62.22 99 ARG A C 1
ATOM 791 O O . ARG A 1 99 ? 22.149 -11.595 -31.316 1.00 62.22 99 ARG A O 1
ATOM 798 N N . SER A 1 100 ? 23.223 -9.887 -32.285 1.00 59.28 100 SER A N 1
ATOM 799 C CA . SER A 1 100 ? 24.273 -10.686 -32.917 1.00 59.28 100 SER A CA 1
ATOM 800 C C . SER A 1 100 ? 25.416 -9.783 -33.365 1.00 59.28 100 SER A C 1
ATOM 802 O O . SER A 1 100 ? 25.172 -8.792 -34.057 1.00 59.28 100 SER A O 1
ATOM 804 N N . PHE A 1 101 ? 26.654 -10.158 -33.057 1.00 57.75 101 PHE A N 1
ATOM 805 C CA . PHE A 1 101 ? 27.832 -9.578 -33.694 1.00 57.75 101 PHE A CA 1
ATOM 806 C C . PHE A 1 101 ? 28.141 -10.393 -34.954 1.00 57.75 101 PHE A C 1
ATOM 808 O O . PHE A 1 101 ? 28.602 -11.528 -34.866 1.00 57.75 101 PHE A O 1
ATOM 815 N N . LYS A 1 102 ? 27.872 -9.840 -36.143 1.00 52.59 102 LYS A N 1
ATOM 816 C CA . LYS A 1 102 ? 28.450 -10.383 -37.380 1.00 52.59 102 LYS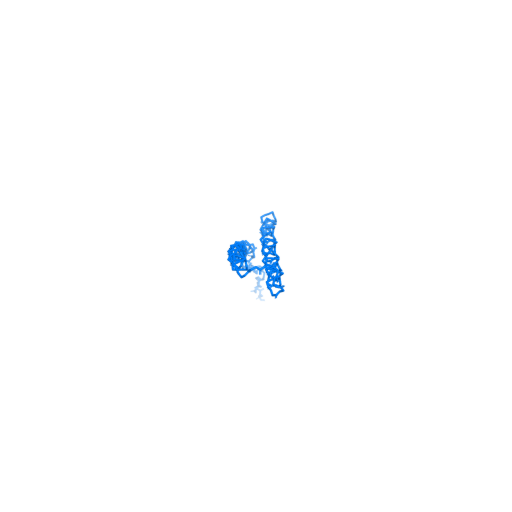 A CA 1
ATOM 817 C C . LYS A 1 102 ? 29.884 -9.878 -37.478 1.00 52.59 102 LYS A C 1
ATOM 819 O O . LYS A 1 102 ? 30.114 -8.750 -37.906 1.00 52.59 102 LYS A O 1
ATOM 824 N N . VAL A 1 103 ? 30.834 -10.708 -37.064 1.00 57.03 103 VAL A N 1
ATOM 825 C CA . VAL A 1 103 ? 32.255 -10.455 -37.308 1.00 57.03 103 VAL A CA 1
ATOM 826 C C . VAL A 1 103 ? 32.524 -10.775 -38.777 1.00 57.03 103 VAL A C 1
ATOM 828 O O . VAL A 1 103 ? 32.584 -11.937 -39.170 1.00 57.03 103 VAL A O 1
ATOM 831 N N . ALA A 1 104 ? 32.636 -9.744 -39.613 1.00 58.66 104 ALA A N 1
ATOM 832 C CA . ALA A 1 104 ? 33.226 -9.905 -40.933 1.00 58.66 104 ALA A CA 1
ATOM 833 C C . ALA A 1 104 ? 34.745 -10.005 -40.742 1.00 58.66 104 ALA A C 1
ATOM 835 O O . ALA A 1 104 ? 35.413 -8.998 -40.524 1.00 58.66 104 ALA A O 1
ATOM 836 N N . MET A 1 105 ? 35.282 -11.225 -40.777 1.00 56.44 105 MET A N 1
ATOM 837 C CA . MET A 1 105 ? 36.726 -11.455 -40.842 1.00 56.44 105 MET A CA 1
ATOM 838 C C . MET A 1 105 ? 37.221 -10.997 -42.220 1.00 56.44 105 MET A C 1
ATOM 840 O O . MET A 1 105 ? 37.188 -11.763 -43.181 1.00 56.44 105 MET A O 1
ATOM 844 N N . SER A 1 106 ? 37.623 -9.732 -42.356 1.00 59.53 106 SER A N 1
ATOM 845 C CA . SER A 1 106 ? 38.332 -9.267 -43.550 1.00 59.53 106 SER A CA 1
ATOM 846 C C . SER A 1 106 ? 39.842 -9.406 -43.342 1.00 59.53 106 SER A C 1
ATOM 848 O O . SER A 1 106 ? 40.427 -8.655 -42.564 1.00 59.53 106 SER A O 1
ATOM 850 N N . GLY A 1 107 ? 40.455 -10.346 -44.065 1.00 50.44 107 GLY A N 1
ATOM 851 C CA . GLY A 1 107 ? 41.903 -10.598 -44.117 1.00 50.44 107 GLY A CA 1
ATOM 852 C C . GLY A 1 107 ? 42.224 -12.008 -43.613 1.00 50.44 107 GLY A C 1
ATOM 853 O O . GLY A 1 107 ? 41.829 -12.364 -42.515 1.00 50.44 107 GLY A O 1
ATOM 854 N N . ILE A 1 108 ? 42.899 -12.896 -44.344 1.00 48.91 108 ILE A N 1
ATOM 855 C CA . ILE A 1 108 ? 43.976 -12.714 -45.322 1.00 48.91 108 ILE A CA 1
ATOM 856 C C . ILE A 1 108 ? 43.776 -13.745 -46.447 1.00 48.91 108 ILE A C 1
ATOM 858 O O . ILE A 1 108 ? 43.786 -14.947 -46.198 1.00 48.91 108 ILE A O 1
ATOM 862 N N . SER A 1 109 ? 43.625 -13.291 -47.695 1.00 49.62 109 SER A N 1
ATOM 863 C CA . SER A 1 109 ? 43.868 -14.144 -48.864 1.00 49.62 109 SER A CA 1
ATOM 864 C C . SER A 1 109 ? 45.373 -14.402 -48.927 1.00 49.62 109 SER A C 1
ATOM 866 O O . SER A 1 109 ? 46.120 -13.559 -49.424 1.00 49.62 109 SER A O 1
ATOM 868 N N . SER A 1 110 ? 45.835 -15.541 -48.409 1.00 44.09 110 SER A N 1
ATOM 869 C CA . SER A 1 110 ? 47.192 -16.017 -48.662 1.00 44.09 110 SER A CA 1
ATOM 870 C C . SER A 1 110 ? 47.288 -16.416 -50.134 1.00 44.09 110 SER A C 1
ATOM 872 O O . SER A 1 110 ? 46.908 -17.505 -50.551 1.00 44.09 110 SER A O 1
ATOM 874 N N . SER A 1 111 ? 47.782 -15.496 -50.958 1.00 43.66 111 SER A N 1
ATOM 875 C CA . SER A 1 111 ? 48.207 -15.794 -52.318 1.00 43.66 111 SER A CA 1
ATOM 876 C C . SER A 1 111 ? 49.383 -16.774 -52.266 1.00 43.66 111 SER A C 1
ATOM 878 O O . SER A 1 111 ? 50.543 -16.368 -52.180 1.00 43.66 111 SER A O 1
ATOM 880 N N . SER A 1 112 ? 49.103 -18.073 -52.328 1.00 47.03 112 SER A N 1
ATOM 881 C CA . SER A 1 112 ? 50.090 -19.098 -52.652 1.00 47.03 112 SER A CA 1
ATOM 882 C C . SER A 1 112 ? 50.405 -19.040 -54.151 1.00 47.03 112 SER A C 1
ATOM 884 O O . SER A 1 112 ? 49.925 -19.825 -54.962 1.00 47.03 112 SER A O 1
ATOM 886 N N . ARG A 1 113 ? 51.252 -18.084 -54.541 1.00 46.09 113 ARG A N 1
ATOM 887 C CA . ARG A 1 113 ? 52.086 -18.217 -55.741 1.00 46.09 113 ARG A CA 1
ATOM 888 C C . ARG A 1 113 ? 53.543 -18.213 -55.309 1.00 46.09 113 ARG A C 1
ATOM 890 O O . ARG A 1 113 ? 54.136 -17.158 -55.120 1.00 46.09 113 ARG A O 1
ATOM 897 N N . LYS A 1 114 ? 54.116 -19.407 -55.190 1.00 40.94 114 LYS A N 1
ATOM 898 C CA . LYS A 1 114 ? 55.546 -19.615 -55.406 1.00 40.94 114 LYS A CA 1
ATOM 899 C C . LYS A 1 114 ? 55.689 -20.527 -56.621 1.00 40.94 114 LYS A C 1
ATOM 901 O O . LYS A 1 114 ? 55.111 -21.611 -56.637 1.00 40.94 114 LYS A O 1
ATOM 906 N N . LYS A 1 115 ? 56.348 -19.989 -57.649 1.00 36.59 115 LYS A N 1
ATOM 907 C CA . LYS A 1 115 ? 57.047 -20.764 -58.676 1.00 36.59 115 LYS A CA 1
ATOM 908 C C . LYS A 1 115 ? 58.243 -21.454 -58.035 1.00 36.59 115 LYS A C 1
ATOM 910 O O . LYS A 1 115 ? 58.775 -20.865 -57.065 1.00 36.59 115 LYS A O 1
#

pLDDT: mean 84.13, std 17.97, range [36.59, 98.0]

Radius of gyration: 29.74 Å; chains: 1; bounding box: 78×31×89 Å

Secondary structure (DSSP, 8-state):
--------HHHHHHHHHHHHHHHHHHHHHHHHHHHHHHHHHHHHHHHHTTSS-HHHHHHHHHHHHHHHHHHHHHHHHHHHHHHHHHHHHHHHHHHHS-S----------------